Protein AF-A0A2C4P8B0-F1 (afdb_monomer)

pLDDT: mean 93.12, std 9.67, range [38.75, 98.44]

Foldseek 3Di:
DQAKWWWFPDQDLLGDTPPNRDIDGDDDWAWDDDDPQQWTWTQDPVGITITRQFFGKDFDAWFWWFADQDPPGDTPPNNGTDHTDIWGWHHAHNVQKTWTQDPVGIIITHRVVVVPD

Solvent-accessible surface area (backbone atoms only — not comparable to full-atom values): 6662 Å² total; per-residue (Å²): 78,96,52,62,39,60,35,14,77,41,88,45,51,42,33,59,52,36,76,93,65,44,67,44,70,55,42,86,71,55,74,79,45,79,45,95,67,43,39,29,33,29,60,50,98,94,41,77,32,20,34,46,85,83,28,32,78,42,81,42,66,70,40,66,36,14,72,41,90,44,92,89,38,59,55,35,76,92,67,42,63,46,68,65,45,75,38,41,34,65,44,43,35,70,87,52,28,36,29,31,57,51,96,88,41,72,31,17,33,45,77,69,70,68,70,76,115

Structure (mmCIF, N/CA/C/O backbone):
data_AF-A0A2C4P8B0-F1
#
_entry.id   AF-A0A2C4P8B0-F1
#
loop_
_atom_site.group_PDB
_atom_site.id
_atom_site.type_symbol
_atom_site.label_atom_id
_atom_site.label_alt_id
_atom_site.label_comp_id
_atom_site.label_asym_id
_atom_site.label_entity_id
_atom_site.label_seq_id
_atom_site.pdbx_PDB_ins_code
_atom_site.Cartn_x
_atom_site.Cartn_y
_atom_site.Cartn_z
_atom_site.occupancy
_atom_site.B_iso_or_equiv
_atom_site.auth_seq_id
_atom_site.auth_comp_id
_atom_site.auth_asym_id
_atom_site.auth_atom_id
_atom_site.pdbx_PDB_model_num
ATOM 1 N N . MET A 1 1 ? -4.517 -9.482 17.890 1.00 83.25 1 MET A N 1
ATOM 2 C CA . MET A 1 1 ? -3.499 -9.404 16.824 1.00 83.25 1 MET A CA 1
ATOM 3 C C . MET A 1 1 ? -2.163 -9.765 17.431 1.00 83.25 1 MET A C 1
ATOM 5 O O . MET A 1 1 ? -1.820 -9.204 18.462 1.00 83.25 1 MET A O 1
ATOM 9 N N . ASN A 1 2 ? -1.425 -10.685 16.812 1.00 89.50 2 ASN A N 1
ATOM 10 C CA . ASN A 1 2 ? -0.151 -11.180 17.355 1.00 89.50 2 ASN A CA 1
ATOM 11 C C . ASN A 1 2 ? 1.073 -10.454 16.764 1.00 89.50 2 ASN A C 1
ATOM 13 O O . ASN A 1 2 ? 2.198 -10.897 16.953 1.00 89.50 2 ASN A O 1
ATOM 17 N N . GLN A 1 3 ? 0.849 -9.365 16.028 1.00 91.69 3 GLN A N 1
ATOM 18 C CA . GLN A 1 3 ? 1.879 -8.534 15.409 1.00 91.69 3 GLN A CA 1
ATOM 19 C C . GLN A 1 3 ? 1.443 -7.068 15.423 1.00 91.69 3 GLN A C 1
ATOM 21 O O . GLN A 1 3 ? 0.248 -6.790 15.588 1.00 91.69 3 GLN A O 1
ATOM 26 N N . SER A 1 4 ? 2.407 -6.163 15.262 1.00 94.19 4 SER A N 1
ATOM 27 C CA . SER A 1 4 ? 2.149 -4.736 15.068 1.00 94.19 4 SER A CA 1
ATOM 28 C C . SER A 1 4 ? 1.427 -4.478 13.745 1.00 94.19 4 SER A C 1
ATOM 30 O O . SER A 1 4 ? 1.477 -5.299 12.826 1.00 94.19 4 SER A O 1
ATOM 32 N N . PHE A 1 5 ? 0.710 -3.360 13.658 1.00 94.62 5 PHE A N 1
ATOM 33 C CA . PHE A 1 5 ? -0.046 -2.997 12.462 1.00 94.62 5 PHE A CA 1
ATOM 34 C C . PHE A 1 5 ? -0.219 -1.484 12.334 1.00 94.62 5 PHE A C 1
ATOM 36 O O . PHE A 1 5 ? -0.349 -0.769 13.328 1.00 94.62 5 PHE A O 1
ATOM 43 N N . TYR A 1 6 ? -0.299 -1.002 11.097 1.00 96.69 6 TYR A N 1
ATOM 44 C CA . TYR A 1 6 ? -0.745 0.357 10.810 1.00 96.69 6 TYR A CA 1
ATOM 45 C C . TYR A 1 6 ? -2.270 0.445 10.787 1.00 96.69 6 TYR A C 1
ATOM 47 O O . TYR A 1 6 ? -2.959 -0.476 10.340 1.00 96.69 6 TYR A O 1
ATOM 55 N N . GLY A 1 7 ? -2.779 1.581 11.256 1.00 96.75 7 GLY A N 1
ATOM 56 C CA . GLY A 1 7 ? -4.171 1.975 11.090 1.00 96.75 7 GLY A CA 1
ATOM 57 C C . GLY A 1 7 ? -4.334 3.055 10.031 1.00 96.75 7 GLY A C 1
ATOM 58 O O . GLY A 1 7 ? -3.444 3.882 9.840 1.00 96.75 7 GLY A O 1
ATOM 59 N N . TYR A 1 8 ? -5.485 3.057 9.369 1.00 97.88 8 TYR A N 1
ATOM 60 C CA . TYR A 1 8 ? -5.836 3.937 8.259 1.00 97.88 8 TYR A CA 1
ATOM 61 C C . TYR A 1 8 ? -7.220 4.561 8.500 1.00 97.88 8 TYR A C 1
ATOM 63 O O . TYR A 1 8 ? -8.112 3.936 9.082 1.00 97.88 8 TYR A O 1
ATOM 71 N N . LYS A 1 9 ? -7.407 5.816 8.074 1.00 97.06 9 LYS A N 1
ATOM 72 C CA . LYS A 1 9 ? -8.701 6.524 8.165 1.00 97.06 9 LYS A CA 1
ATOM 73 C C . LYS A 1 9 ? -9.763 5.940 7.227 1.00 97.06 9 LYS A C 1
ATOM 75 O O . LYS A 1 9 ? -10.941 5.920 7.577 1.00 97.06 9 LYS A O 1
ATOM 80 N N . GLU A 1 10 ? -9.341 5.404 6.090 1.00 97.12 10 GLU A N 1
ATOM 81 C CA . GLU A 1 10 ? -10.171 4.729 5.092 1.00 97.12 10 GLU A CA 1
ATOM 82 C C . GLU A 1 10 ? -9.592 3.339 4.768 1.00 97.12 10 GLU A C 1
ATOM 84 O O . GLU A 1 10 ? -8.406 3.108 5.012 1.00 97.12 10 GLU A O 1
ATOM 89 N N . PRO A 1 11 ? -10.384 2.398 4.215 1.00 97.19 11 PRO A N 1
ATOM 90 C CA . PRO A 1 11 ? -9.914 1.066 3.826 1.00 97.19 11 PRO A CA 1
ATOM 91 C C . PRO A 1 11 ? -9.093 1.124 2.528 1.00 97.19 11 PRO A C 1
ATOM 93 O O . PRO A 1 11 ? -9.493 0.597 1.490 1.00 97.19 11 PRO A O 1
ATOM 96 N N . SER A 1 12 ? -7.971 1.836 2.580 1.00 96.94 12 SER A N 1
ATOM 97 C CA . SER A 1 12 ? -7.068 2.089 1.464 1.00 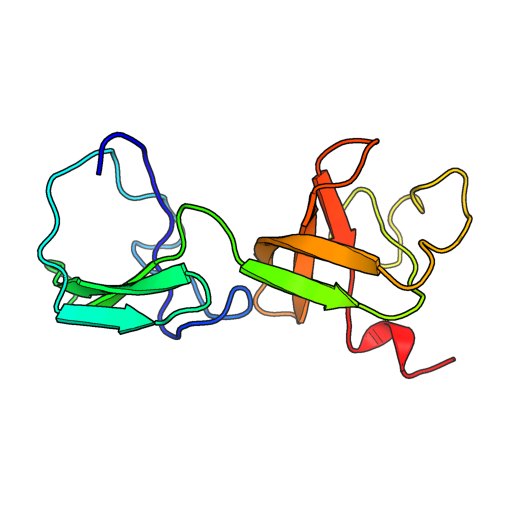96.94 12 SER A CA 1
ATOM 98 C C . SER A 1 12 ? -5.652 2.326 1.973 1.00 96.94 12 SER A C 1
ATOM 100 O O . SER A 1 12 ? -5.437 3.066 2.931 1.00 96.94 12 SER A O 1
ATOM 102 N N . PHE A 1 13 ? -4.665 1.769 1.274 1.00 97.31 13 PHE A N 1
ATOM 103 C CA . PHE A 1 13 ? -3.252 2.005 1.567 1.00 97.31 13 PHE A CA 1
ATOM 104 C C . PHE A 1 13 ? -2.795 3.433 1.246 1.00 97.31 13 PHE A C 1
ATOM 106 O O . PHE A 1 13 ? -1.778 3.874 1.771 1.00 97.31 13 PHE A O 1
ATOM 113 N N . ASN A 1 14 ? -3.553 4.173 0.431 1.00 96.69 14 ASN A N 1
ATOM 114 C CA . ASN A 1 14 ? -3.302 5.592 0.167 1.00 96.69 14 ASN A CA 1
ATOM 115 C C . ASN A 1 14 ? -4.035 6.525 1.145 1.00 96.69 14 ASN A C 1
ATOM 117 O O . ASN A 1 14 ? -3.981 7.742 1.001 1.00 96.69 14 ASN A O 1
ATOM 121 N N . SER A 1 15 ? -4.727 5.976 2.147 1.00 97.56 15 SER A N 1
ATOM 122 C CA . SER A 1 15 ? -5.325 6.769 3.219 1.00 97.56 15 SER A CA 1
ATOM 123 C C . SER A 1 15 ? -4.256 7.301 4.172 1.00 97.56 15 SER A C 1
ATOM 125 O O . SER A 1 15 ? -3.259 6.634 4.450 1.00 97.56 15 SER A O 1
ATOM 127 N N . ALA A 1 16 ? -4.533 8.450 4.793 1.00 97.12 16 ALA A N 1
ATOM 128 C CA . ALA A 1 16 ? -3.779 8.902 5.956 1.00 97.12 16 ALA A CA 1
ATOM 129 C C . ALA A 1 16 ? -3.770 7.822 7.052 1.00 97.12 16 ALA A C 1
ATOM 131 O O . ALA A 1 16 ? -4.812 7.217 7.354 1.00 97.12 16 ALA A O 1
ATOM 132 N N . LYS A 1 17 ? -2.590 7.605 7.642 1.00 96.75 17 LYS A N 1
ATOM 133 C CA . LYS A 1 17 ? -2.397 6.703 8.779 1.00 96.75 17 LYS A CA 1
ATOM 134 C C . LYS A 1 17 ? -2.922 7.338 10.072 1.00 96.75 17 LYS A C 1
ATOM 136 O O . LYS A 1 17 ? -2.890 8.558 10.239 1.00 96.75 17 LYS A O 1
ATOM 141 N N . THR A 1 18 ? -3.427 6.513 10.983 1.00 95.81 18 THR A N 1
ATOM 142 C CA . THR A 1 18 ? -3.843 6.920 12.339 1.00 95.81 18 THR A CA 1
ATOM 143 C C . THR A 1 18 ? -2.665 6.846 13.318 1.00 95.81 18 THR A C 1
ATOM 145 O O . THR A 1 18 ? -1.536 6.624 12.879 1.00 95.81 18 THR A O 1
ATOM 148 N N . ASN A 1 19 ? -2.882 7.096 14.620 1.00 93.88 19 ASN A N 1
ATOM 149 C CA . ASN A 1 19 ? -1.831 7.040 15.648 1.00 93.88 19 ASN A CA 1
ATOM 150 C C . ASN A 1 19 ? -0.575 7.870 15.302 1.00 93.88 19 ASN A C 1
ATOM 152 O O . ASN A 1 19 ? 0.562 7.415 15.427 1.00 93.88 19 ASN A O 1
ATOM 156 N N . GLY A 1 20 ? -0.781 9.071 14.748 1.00 90.94 20 GLY A N 1
ATOM 157 C CA . GLY A 1 20 ? 0.308 9.956 14.316 1.00 90.94 20 GLY A CA 1
ATOM 158 C C . GLY A 1 20 ? 1.234 9.359 13.245 1.00 90.94 20 GLY A C 1
ATOM 159 O O . GLY A 1 20 ? 2.378 9.785 13.131 1.00 90.94 20 GLY A O 1
ATOM 160 N N . GLY A 1 21 ? 0.775 8.355 12.491 1.00 93.38 21 GLY A N 1
ATOM 161 C CA . GLY A 1 21 ? 1.580 7.644 11.496 1.00 93.38 21 GLY A CA 1
ATOM 162 C C . GLY A 1 21 ? 2.417 6.490 12.054 1.00 93.38 21 GLY A C 1
ATOM 163 O O . GLY A 1 21 ? 3.142 5.858 11.289 1.00 93.38 21 GLY A O 1
ATOM 164 N N . SER A 1 22 ? 2.316 6.193 13.352 1.00 94.62 22 SER A N 1
ATOM 165 C CA . SER A 1 22 ? 3.033 5.090 14.000 1.00 94.62 22 SER A CA 1
ATOM 166 C C . SER A 1 22 ? 2.203 3.808 14.042 1.00 94.62 22 SER A C 1
ATOM 168 O O . SER A 1 22 ? 0.971 3.837 14.075 1.00 94.62 22 SER A O 1
ATOM 170 N N . GLU A 1 23 ? 2.879 2.662 14.088 1.00 94.31 23 GLU A N 1
ATOM 171 C CA . GLU A 1 23 ? 2.211 1.374 14.275 1.00 94.31 23 GLU A CA 1
ATOM 172 C C . GLU A 1 23 ? 1.561 1.274 15.656 1.00 94.31 23 GLU A C 1
ATOM 174 O O . GLU A 1 23 ? 2.079 1.764 16.663 1.00 94.31 23 GLU A O 1
ATOM 179 N N . TYR A 1 24 ? 0.440 0.566 15.712 1.00 93.75 24 TYR A N 1
ATOM 180 C CA . TYR A 1 24 ? -0.049 -0.009 16.951 1.00 93.75 24 TYR A CA 1
ATOM 181 C C . TYR A 1 24 ? 0.753 -1.278 17.242 1.00 93.75 24 TYR A C 1
ATOM 183 O O . TYR A 1 24 ? 0.935 -2.118 16.360 1.00 93.75 24 TYR A O 1
ATOM 191 N N . GLY A 1 25 ? 1.197 -1.451 18.487 1.00 93.31 25 GLY A N 1
ATOM 192 C CA . GLY A 1 25 ? 1.809 -2.706 18.921 1.00 93.31 25 GLY A CA 1
ATOM 193 C C . GLY A 1 25 ? 0.823 -3.880 18.891 1.00 93.31 25 GLY A C 1
ATOM 194 O O . GLY A 1 25 ? -0.400 -3.690 18.866 1.00 93.31 25 GLY A O 1
ATOM 195 N N . ALA A 1 26 ? 1.362 -5.101 18.933 1.00 94.25 26 ALA A N 1
ATOM 196 C CA . ALA A 1 26 ? 0.573 -6.327 19.037 1.00 94.25 26 ALA A CA 1
ATOM 197 C C . ALA A 1 26 ? -0.377 -6.274 20.247 1.00 94.25 26 ALA A C 1
ATOM 199 O O . ALA A 1 26 ? 0.052 -6.081 21.383 1.00 94.25 26 ALA A O 1
ATOM 200 N N . GLN A 1 27 ? -1.677 -6.434 19.998 1.00 91.62 27 GLN A N 1
ATOM 201 C CA . GLN A 1 27 ? -2.716 -6.324 21.022 1.00 91.62 27 GLN A CA 1
ATOM 202 C C . GLN A 1 27 ? -4.022 -6.994 20.591 1.00 91.62 27 GLN A C 1
ATOM 204 O O . GLN A 1 27 ? -4.253 -7.255 19.405 1.00 91.62 27 GLN A O 1
ATOM 209 N N . ASN A 1 28 ? -4.913 -7.247 21.547 1.00 91.62 28 ASN A N 1
ATOM 210 C CA . ASN A 1 28 ? -6.283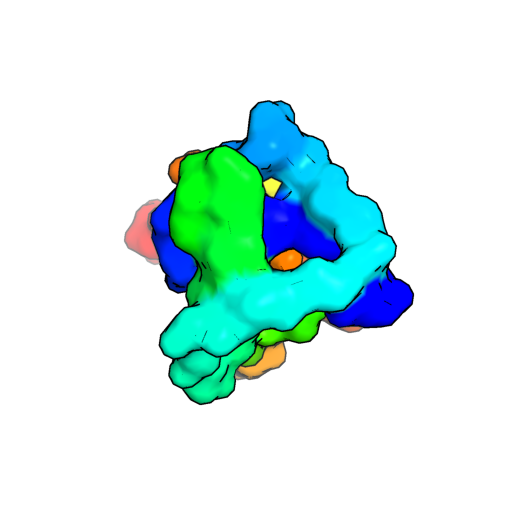 -7.668 21.258 1.00 91.62 28 ASN A CA 1
ATOM 211 C C . ASN A 1 28 ? -7.108 -6.470 20.775 1.00 91.62 28 ASN A C 1
ATOM 213 O O . ASN A 1 28 ? -7.034 -5.397 21.359 1.00 91.62 28 ASN A O 1
ATOM 217 N N . VAL A 1 29 ? -7.884 -6.663 19.707 1.00 91.81 29 VAL A N 1
ATOM 218 C CA . VAL A 1 29 ? -8.688 -5.606 19.077 1.00 91.81 29 VAL A CA 1
ATOM 219 C C . VAL A 1 29 ? -10.120 -6.091 18.891 1.00 91.81 29 VAL A C 1
ATOM 221 O O . VAL A 1 29 ? -10.339 -7.255 18.545 1.00 91.81 29 VAL A O 1
ATOM 224 N N . GLY A 1 30 ? -11.088 -5.202 19.107 1.00 93.69 30 GLY A N 1
ATOM 225 C CA . GLY A 1 30 ? -12.484 -5.445 18.755 1.00 93.69 30 GLY A CA 1
ATOM 226 C C . GLY A 1 30 ? -12.689 -5.192 17.265 1.00 93.69 30 GLY A C 1
ATOM 227 O O . GLY A 1 30 ? -12.464 -4.077 16.802 1.00 93.69 30 GLY A O 1
ATOM 228 N N . VAL A 1 31 ? -13.081 -6.219 16.508 1.00 95.62 31 VAL A N 1
ATOM 229 C CA . VAL A 1 31 ? -13.372 -6.092 15.072 1.00 95.62 31 VAL A CA 1
ATOM 230 C C . VAL A 1 31 ? -14.855 -5.794 14.880 1.00 95.62 31 VAL A C 1
ATOM 232 O O . VAL A 1 31 ? -15.699 -6.555 15.344 1.00 95.62 31 VAL A O 1
ATOM 235 N N . VAL A 1 32 ? -15.150 -4.709 14.169 1.00 96.31 32 VAL A N 1
ATOM 236 C CA . VAL A 1 32 ? -16.506 -4.215 13.887 1.00 96.31 32 VAL A CA 1
ATOM 237 C C . VAL A 1 32 ? -16.964 -4.617 12.483 1.00 96.31 32 VAL A C 1
ATOM 239 O O . VAL A 1 32 ? -18.133 -4.922 12.273 1.00 96.31 32 VAL A O 1
ATOM 242 N N . GLU A 1 33 ? -16.045 -4.658 11.516 1.00 97.00 33 GLU A N 1
ATOM 243 C CA . GLU A 1 33 ? -16.325 -5.037 10.126 1.00 97.00 33 GLU A CA 1
ATOM 244 C C . GLU A 1 33 ? -15.142 -5.817 9.545 1.00 97.00 33 GLU A C 1
ATOM 246 O O . GLU A 1 33 ? -13.985 -5.521 9.855 1.00 97.00 33 GLU A O 1
ATOM 251 N N . LYS A 1 34 ? -15.420 -6.788 8.669 1.00 95.81 34 LYS A N 1
ATOM 252 C CA . LYS A 1 34 ? -14.411 -7.474 7.855 1.00 95.81 34 LYS A CA 1
ATOM 253 C C . LYS A 1 34 ? -14.830 -7.465 6.393 1.00 95.81 34 LYS A C 1
ATOM 255 O O . LYS A 1 34 ? -15.960 -7.826 6.085 1.00 95.81 34 LYS A O 1
ATOM 260 N N . ARG A 1 35 ? -13.900 -7.100 5.514 1.00 96.06 35 ARG A N 1
ATOM 261 C CA . ARG A 1 35 ? -14.052 -7.183 4.061 1.00 96.06 35 ARG A CA 1
ATOM 262 C C . ARG A 1 35 ? -13.208 -8.319 3.501 1.00 96.06 35 ARG A C 1
ATOM 264 O O . ARG A 1 35 ? -12.135 -8.620 4.030 1.00 96.06 35 ARG A O 1
ATOM 271 N N . ASP A 1 36 ? -13.668 -8.893 2.396 1.00 93.69 36 ASP A N 1
ATOM 272 C CA . ASP A 1 36 ? -13.015 -10.038 1.747 1.00 93.69 36 ASP A CA 1
ATOM 273 C C . ASP A 1 36 ? -11.633 -9.695 1.172 1.00 93.69 36 ASP A C 1
ATOM 275 O O . ASP A 1 36 ? -10.774 -10.562 1.053 1.00 93.69 36 ASP A O 1
ATOM 279 N N . ASN A 1 37 ? -11.371 -8.416 0.891 1.00 91.31 37 ASN A N 1
ATOM 280 C CA . ASN A 1 37 ? -10.076 -7.923 0.414 1.00 91.31 37 ASN A CA 1
ATOM 281 C C . ASN A 1 37 ? -9.056 -7.650 1.545 1.00 91.31 37 ASN A C 1
ATOM 283 O O . ASN A 1 37 ? -8.045 -6.982 1.330 1.00 91.31 37 ASN A O 1
ATOM 287 N N . GLY A 1 38 ? -9.321 -8.139 2.760 1.00 94.06 38 GLY A N 1
ATOM 288 C CA . GLY A 1 38 ? -8.398 -8.082 3.898 1.00 94.06 38 GLY A CA 1
ATOM 289 C C . GLY A 1 38 ? -8.532 -6.845 4.789 1.00 94.06 38 GLY A C 1
ATOM 290 O O . GLY A 1 38 ? -7.939 -6.815 5.868 1.00 94.06 38 GLY A O 1
ATOM 291 N N . TRP A 1 39 ? -9.336 -5.855 4.394 1.00 97.81 39 TRP A N 1
ATOM 292 C CA . TRP A 1 39 ? -9.584 -4.661 5.202 1.00 97.81 39 TRP A CA 1
ATOM 293 C C . TRP A 1 39 ? -10.568 -4.937 6.329 1.00 97.81 39 TRP A C 1
ATOM 295 O O . TRP A 1 39 ? -11.721 -5.308 6.095 1.00 97.81 39 TRP A O 1
ATOM 305 N N . TRP A 1 40 ? -10.129 -4.727 7.565 1.00 97.50 40 TRP A N 1
ATOM 306 C CA . TRP A 1 40 ? -10.967 -4.852 8.753 1.00 97.50 40 TRP A CA 1
ATOM 307 C C . TRP A 1 40 ? -11.122 -3.495 9.420 1.00 97.50 40 TRP A C 1
ATOM 309 O O . TRP A 1 40 ? -10.169 -2.722 9.492 1.00 97.50 40 TRP A O 1
ATOM 319 N N . LYS A 1 41 ? -12.315 -3.217 9.937 1.00 97.94 41 LYS A N 1
ATOM 320 C CA . LYS A 1 41 ? -12.566 -2.058 10.786 1.00 97.94 41 LYS A CA 1
ATOM 321 C C . LYS A 1 41 ? -12.503 -2.505 12.235 1.00 97.94 41 LYS A C 1
ATOM 323 O O . LYS A 1 41 ? -13.215 -3.434 12.618 1.00 97.94 41 LYS A O 1
ATOM 328 N N . ILE A 1 42 ? -11.665 -1.856 13.027 1.00 96.50 42 ILE A N 1
ATOM 329 C CA . ILE A 1 42 ? -11.536 -2.099 14.462 1.00 96.50 42 ILE A CA 1
ATOM 330 C C . ILE A 1 42 ? -11.917 -0.857 15.250 1.00 96.50 42 ILE A C 1
ATOM 332 O O . ILE A 1 42 ? -11.883 0.256 14.726 1.00 96.50 42 ILE A O 1
ATOM 336 N N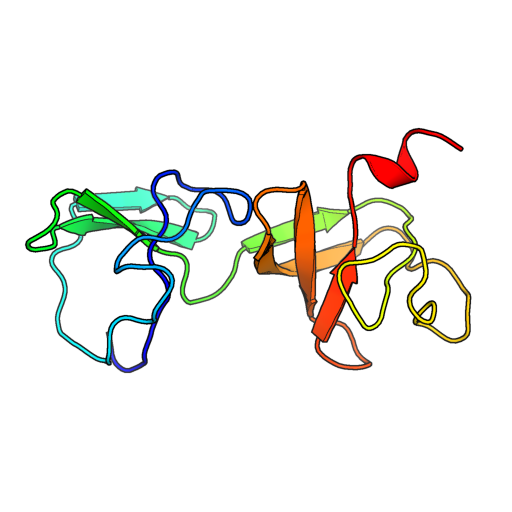 . GLU A 1 43 ? -12.251 -1.050 16.517 1.00 93.25 43 GLU A N 1
ATOM 337 C CA . GLU A 1 43 ? -12.446 0.048 17.455 1.00 93.25 43 GLU A C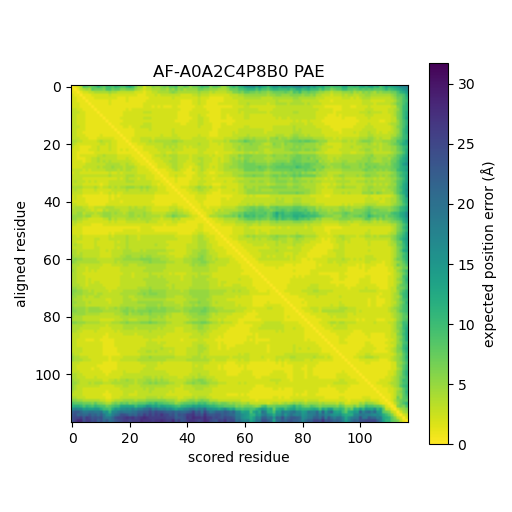A 1
ATOM 338 C C . GLU A 1 43 ? -11.172 0.293 18.264 1.00 93.25 43 GLU A C 1
ATOM 340 O O . GLU A 1 43 ? -10.552 -0.638 18.784 1.00 93.25 43 GLU A O 1
ATOM 345 N N . THR A 1 44 ? -10.766 1.557 18.337 1.00 87.94 44 THR A N 1
ATOM 346 C CA . THR A 1 44 ? -9.620 2.026 19.122 1.00 87.94 44 THR A CA 1
ATOM 347 C C . THR A 1 44 ? -10.057 3.190 20.010 1.00 87.94 44 THR A C 1
ATOM 349 O O . THR A 1 44 ? -11.151 3.729 19.846 1.00 87.94 44 THR A O 1
ATOM 352 N N . TRP A 1 45 ? -9.194 3.631 20.925 1.00 84.06 45 TRP A N 1
ATOM 353 C CA . TRP A 1 45 ? -9.462 4.815 21.750 1.00 84.06 45 TRP A CA 1
ATOM 354 C C . TRP A 1 45 ? -9.538 6.123 20.933 1.00 84.06 45 TRP A C 1
ATOM 356 O O . TRP A 1 45 ? -10.162 7.078 21.382 1.00 84.06 45 TRP A O 1
ATOM 366 N N . GLU A 1 46 ? -8.962 6.160 19.722 1.00 83.81 46 GLU A N 1
ATOM 367 C CA . GLU A 1 46 ? -9.086 7.273 18.762 1.00 83.81 46 GLU A CA 1
ATOM 368 C C . GLU A 1 46 ? -10.383 7.196 17.927 1.00 83.81 46 GLU A C 1
ATOM 370 O O . GLU A 1 46 ? -10.626 8.042 17.063 1.00 83.81 46 GLU A O 1
ATOM 375 N N . GLY A 1 47 ? -11.204 6.167 18.157 1.00 89.50 47 GLY A N 1
ATOM 376 C CA . GLY A 1 47 ? -12.375 5.821 17.360 1.00 89.50 47 GLY A CA 1
ATOM 377 C C . GLY A 1 47 ? -12.113 4.679 16.367 1.00 89.50 47 GLY A C 1
ATOM 378 O O . GLY A 1 47 ? -11.129 3.942 16.496 1.00 89.50 47 GLY A O 1
ATOM 379 N N . PRO A 1 48 ? -13.008 4.485 15.381 1.00 93.69 48 PRO A N 1
ATOM 380 C CA . PRO A 1 48 ? -12.881 3.405 14.412 1.00 93.69 48 PRO A CA 1
ATOM 381 C C . PRO A 1 48 ? -11.694 3.594 13.460 1.00 93.69 48 PRO A C 1
ATOM 383 O O . PRO A 1 48 ? -11.501 4.673 12.900 1.00 93.69 48 PRO A O 1
ATOM 386 N N . VAL A 1 49 ? -10.942 2.520 13.228 1.00 97.00 49 VAL A N 1
ATOM 387 C CA . VAL A 1 49 ? -9.722 2.500 12.407 1.00 97.00 49 VAL A CA 1
ATOM 388 C C . VAL A 1 49 ? -9.772 1.325 11.436 1.00 97.00 49 VAL A C 1
ATOM 390 O O . VAL A 1 49 ? -10.197 0.230 11.802 1.00 97.00 49 VAL A O 1
ATOM 393 N N . TRP A 1 50 ? -9.326 1.537 10.199 1.00 98.06 50 TRP A N 1
ATOM 394 C CA . TRP A 1 50 ? -9.161 0.471 9.214 1.00 98.06 50 TRP A CA 1
ATOM 395 C C . TRP A 1 50 ? -7.764 -0.122 9.283 1.00 98.06 50 TRP A C 1
ATOM 397 O O . TRP A 1 50 ? -6.783 0.603 9.399 1.00 98.06 50 TRP A O 1
ATOM 407 N N . ILE A 1 51 ? -7.664 -1.440 9.182 1.00 97.38 51 ILE A N 1
ATOM 408 C CA . ILE A 1 51 ? -6.396 -2.164 9.206 1.00 97.38 51 ILE A CA 1
ATOM 409 C C . ILE A 1 51 ? -6.371 -3.200 8.088 1.00 97.38 51 ILE A C 1
ATOM 411 O O . ILE A 1 51 ? -7.402 -3.782 7.745 1.00 97.38 51 ILE A O 1
ATOM 415 N N . ASN A 1 52 ? -5.181 -3.471 7.560 1.00 97.31 52 ASN A N 1
ATOM 416 C CA . ASN A 1 52 ? -4.949 -4.586 6.654 1.00 97.31 52 ASN A CA 1
ATOM 417 C C . ASN A 1 52 ? -3.577 -5.199 6.949 1.00 97.31 52 ASN A C 1
ATOM 419 O O . ASN A 1 52 ? -2.549 -4.750 6.458 1.00 97.31 52 ASN A O 1
ATOM 423 N N . VAL A 1 53 ? -3.565 -6.213 7.813 1.00 93.06 53 VAL A N 1
ATOM 424 C CA . VAL A 1 53 ? -2.313 -6.775 8.351 1.00 93.06 53 VAL A CA 1
ATOM 425 C C . VAL A 1 53 ? -1.685 -7.795 7.408 1.00 93.06 53 VAL A C 1
ATOM 427 O O . VAL A 1 53 ? -0.490 -8.067 7.457 1.00 93.06 53 VAL A O 1
ATOM 430 N N . ASN A 1 54 ? -2.511 -8.385 6.550 1.00 92.62 54 ASN A N 1
ATOM 431 C CA . ASN A 1 54 ? -2.050 -9.350 5.577 1.00 92.62 54 ASN A CA 1
ATOM 432 C C . ASN A 1 54 ? -1.727 -8.673 4.248 1.00 92.62 54 ASN A C 1
ATOM 434 O O . ASN A 1 54 ? -1.046 -9.281 3.446 1.00 92.62 54 ASN A O 1
ATOM 438 N N . GLY A 1 55 ? -2.142 -7.446 3.982 1.00 95.88 55 GLY A N 1
ATOM 439 C CA . GLY A 1 55 ? -2.083 -6.906 2.635 1.00 95.88 55 GLY A CA 1
ATOM 440 C C . GLY A 1 55 ? -3.253 -7.362 1.766 1.00 95.88 55 GLY A C 1
ATOM 441 O O . GLY A 1 55 ? -4.013 -8.267 2.112 1.00 95.88 55 GLY A O 1
ATOM 442 N N . GLU A 1 56 ? -3.374 -6.718 0.615 1.00 96.31 56 GLU A N 1
ATOM 443 C CA . GLU A 1 56 ? -4.456 -6.911 -0.347 1.00 96.31 56 GLU A CA 1
ATOM 444 C C . GLU A 1 56 ? -3.896 -7.500 -1.644 1.00 96.31 56 GLU A C 1
ATOM 446 O O . GLU A 1 56 ? -2.966 -6.942 -2.231 1.00 96.31 56 GLU A O 1
ATOM 451 N N . GLU A 1 57 ? -4.450 -8.622 -2.101 1.00 95.81 57 GLU A N 1
ATOM 452 C CA . GLU A 1 57 ? -4.129 -9.161 -3.422 1.00 95.81 57 GLU A CA 1
ATOM 453 C C . GLU A 1 57 ? -4.888 -8.397 -4.504 1.00 95.81 57 GLU A C 1
ATOM 455 O O . GLU A 1 57 ? -6.104 -8.214 -4.425 1.00 95.81 57 GLU A O 1
ATOM 460 N N . ARG A 1 58 ? -4.169 -7.953 -5.535 1.00 94.00 58 ARG A N 1
ATOM 461 C CA . ARG A 1 58 ? -4.745 -7.193 -6.642 1.00 94.00 58 ARG A CA 1
ATOM 462 C C . ARG A 1 58 ? -4.111 -7.610 -7.960 1.00 94.00 58 ARG A C 1
ATOM 464 O O . ARG A 1 58 ? -2.889 -7.670 -8.077 1.00 94.00 58 ARG A O 1
ATOM 471 N N . VAL A 1 59 ? -4.947 -7.860 -8.966 1.00 94.56 59 VAL A N 1
ATOM 472 C CA . VAL A 1 59 ? -4.484 -8.014 -10.351 1.00 94.56 59 VAL A CA 1
ATOM 473 C C . VAL A 1 59 ? -4.094 -6.637 -10.870 1.00 94.56 59 VAL A C 1
ATOM 475 O O . VAL A 1 59 ? -4.921 -5.726 -10.898 1.00 94.56 59 VAL A O 1
ATOM 478 N N . MET A 1 60 ? -2.843 -6.491 -11.282 1.00 93.38 60 MET A N 1
ATOM 479 C CA . MET A 1 60 ? -2.303 -5.254 -11.842 1.00 93.38 60 MET A CA 1
ATOM 480 C C . MET A 1 60 ? -1.902 -5.487 -13.295 1.00 93.38 60 MET A C 1
ATOM 482 O O . MET A 1 60 ? -1.577 -6.614 -13.660 1.00 93.38 60 MET A O 1
ATOM 486 N N . GLY A 1 61 ? -1.980 -4.439 -14.120 1.00 92.25 61 GLY A N 1
ATOM 487 C CA . GLY A 1 61 ? -1.489 -4.450 -15.501 1.00 92.25 61 GLY A CA 1
ATOM 488 C C . GLY A 1 61 ? 0.036 -4.394 -15.571 1.00 92.25 61 GLY A C 1
ATOM 489 O O . GLY A 1 61 ? 0.711 -4.737 -14.605 1.00 92.25 61 GLY A O 1
ATOM 490 N N . ASP A 1 62 ? 0.565 -3.941 -16.703 1.00 93.50 62 ASP A N 1
ATOM 491 C CA . ASP A 1 62 ? 2.003 -3.723 -16.847 1.00 93.50 62 ASP A CA 1
ATOM 492 C C . ASP A 1 62 ? 2.399 -2.392 -16.189 1.00 93.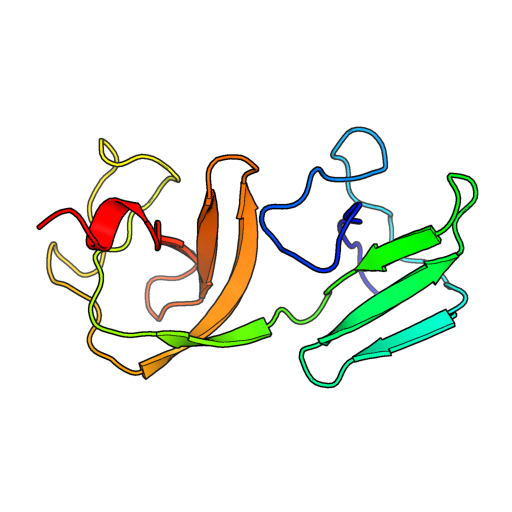50 62 ASP A C 1
ATOM 494 O O . ASP A 1 62 ? 1.747 -1.378 -16.435 1.00 93.50 62 ASP A O 1
ATOM 498 N N . PHE A 1 63 ? 3.459 -2.374 -15.377 1.00 94.69 63 PHE A N 1
ATOM 499 C CA . PHE A 1 63 ? 3.930 -1.159 -14.692 1.00 94.69 63 PHE A CA 1
ATOM 500 C C . PHE A 1 63 ? 5.434 -1.189 -14.407 1.00 94.69 63 PHE A C 1
ATOM 502 O O . PHE A 1 63 ? 6.041 -2.262 -14.309 1.00 94.69 63 PHE A O 1
ATOM 509 N N . TYR A 1 64 ? 6.037 -0.015 -14.219 1.00 96.06 64 TYR A N 1
ATOM 510 C CA . TYR A 1 64 ? 7.348 0.099 -13.590 1.00 96.06 64 TYR A CA 1
ATOM 511 C C . TYR A 1 64 ? 7.226 0.109 -12.067 1.00 96.06 64 TYR A C 1
ATOM 513 O O . TYR A 1 64 ? 6.334 0.732 -11.487 1.00 96.06 64 TYR A O 1
ATOM 521 N N . ALA A 1 65 ? 8.159 -0.579 -11.413 1.00 97.25 65 ALA A N 1
ATOM 522 C CA . ALA A 1 65 ? 8.334 -0.508 -9.971 1.00 97.25 65 ALA A CA 1
ATOM 523 C C . ALA A 1 65 ? 9.667 0.165 -9.636 1.00 97.25 65 ALA A C 1
ATOM 525 O O . ALA A 1 65 ? 10.588 0.186 -10.452 1.00 97.25 65 ALA A O 1
ATOM 526 N N . TYR A 1 66 ? 9.760 0.690 -8.424 1.00 97.88 66 TYR A N 1
ATOM 527 C CA . TYR A 1 66 ? 10.821 1.574 -7.967 1.00 97.88 66 TYR A CA 1
ATOM 528 C C . TYR A 1 66 ? 11.283 1.152 -6.569 1.00 97.88 66 TYR A C 1
ATOM 530 O O . TYR A 1 66 ? 10.502 0.595 -5.789 1.00 97.88 66 TYR A O 1
ATOM 538 N N . ASP A 1 67 ? 12.547 1.406 -6.236 1.00 97.75 67 ASP A N 1
ATOM 539 C CA . ASP A 1 67 ? 13.089 1.081 -4.908 1.00 97.75 67 ASP A CA 1
ATOM 540 C C . ASP A 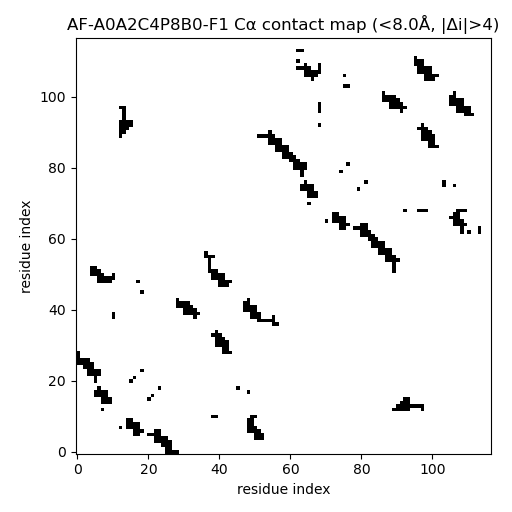1 67 ? 12.521 1.998 -3.802 1.00 97.75 67 ASP A C 1
ATOM 542 O O . ASP A 1 67 ? 12.371 1.580 -2.653 1.00 97.75 67 ASP A O 1
ATOM 546 N N . GLU A 1 68 ? 12.111 3.217 -4.157 1.00 97.69 68 GLU A N 1
ATOM 547 C CA . GLU A 1 68 ? 11.482 4.216 -3.280 1.00 97.69 68 GLU A CA 1
ATOM 548 C C . GLU A 1 68 ? 10.184 4.751 -3.916 1.00 97.69 68 GLU A C 1
ATOM 550 O O . GLU A 1 68 ? 10.022 4.624 -5.132 1.00 97.69 68 GLU A O 1
ATOM 555 N N . PRO A 1 69 ? 9.255 5.370 -3.155 1.00 97.06 69 PRO A N 1
ATOM 556 C CA . PRO A 1 69 ? 8.024 5.949 -3.701 1.00 97.06 69 PRO A CA 1
ATOM 557 C C . PRO A 1 69 ? 8.298 7.271 -4.439 1.00 97.06 69 PRO A C 1
ATOM 559 O O . PRO A 1 69 ? 7.811 8.334 -4.060 1.00 97.06 69 PRO A O 1
ATOM 562 N N . SER A 1 70 ? 9.127 7.211 -5.479 1.00 95.88 70 SER A N 1
ATOM 563 C CA . SER A 1 70 ? 9.527 8.341 -6.310 1.00 95.88 70 SER A CA 1
ATOM 564 C C . SER A 1 70 ? 9.852 7.882 -7.729 1.00 95.88 70 SER A C 1
ATOM 566 O O . SER A 1 70 ? 10.559 6.896 -7.924 1.00 95.88 70 SER A O 1
ATOM 568 N N . LEU A 1 71 ? 9.421 8.659 -8.727 1.00 92.81 71 LEU A N 1
ATOM 569 C CA . LEU A 1 71 ? 9.757 8.422 -10.137 1.00 92.81 71 LEU A CA 1
ATOM 570 C C . LEU A 1 71 ? 11.241 8.669 -10.448 1.00 92.81 71 LEU A C 1
ATOM 572 O O . LEU A 1 71 ? 11.731 8.227 -11.480 1.00 92.81 71 LEU A O 1
ATOM 576 N N . SER A 1 72 ? 11.963 9.374 -9.571 1.00 94.56 72 SER A N 1
ATOM 577 C CA . SER A 1 72 ? 13.416 9.558 -9.686 1.00 94.56 72 SER A CA 1
ATOM 578 C C . SER A 1 72 ? 14.226 8.420 -9.060 1.00 94.56 72 SER A C 1
ATOM 580 O O . SER A 1 72 ? 15.453 8.426 -9.153 1.00 94.56 72 SER A O 1
ATOM 582 N N . SER A 1 73 ? 13.564 7.472 -8.391 1.00 96.94 73 SER A N 1
ATOM 583 C CA . SER A 1 73 ? 14.226 6.321 -7.786 1.00 96.94 73 SER A CA 1
ATOM 584 C C . SER A 1 73 ? 14.669 5.317 -8.850 1.00 96.94 73 SER A C 1
ATOM 586 O O . SER A 1 73 ? 14.226 5.339 -10.000 1.00 96.94 73 SER A O 1
ATOM 588 N N . LYS A 1 74 ? 15.551 4.401 -8.454 1.00 97.06 74 LYS A N 1
ATOM 589 C CA . LYS A 1 74 ? 15.989 3.310 -9.314 1.00 97.06 74 LYS A CA 1
ATOM 590 C C . LYS A 1 74 ? 14.788 2.453 -9.718 1.00 97.06 74 LYS A C 1
ATOM 592 O O . LYS A 1 74 ? 14.035 1.986 -8.865 1.00 97.06 74 LYS A O 1
ATOM 597 N N . ILE A 1 75 ? 14.660 2.215 -11.023 1.00 96.81 75 ILE A N 1
ATOM 598 C CA . ILE A 1 75 ? 13.678 1.283 -11.576 1.00 96.81 75 ILE A CA 1
ATOM 599 C C . ILE A 1 75 ? 14.103 -0.147 -11.214 1.00 96.81 75 ILE A C 1
ATOM 601 O O . ILE A 1 75 ? 15.249 -0.552 -11.438 1.00 96.81 75 ILE A O 1
ATOM 605 N N . ALA A 1 76 ? 13.169 -0.902 -10.650 1.00 96.94 76 ALA A N 1
ATOM 606 C CA . ALA A 1 76 ? 13.327 -2.302 -10.280 1.00 96.94 76 ALA A CA 1
ATOM 607 C C . ALA A 1 76 ? 13.346 -3.223 -11.515 1.00 96.94 76 ALA A C 1
ATOM 609 O O . ALA A 1 76 ? 13.271 -2.765 -12.656 1.00 96.94 76 ALA A O 1
ATOM 610 N N . ASN A 1 77 ? 13.448 -4.535 -11.299 1.00 96.69 77 ASN A N 1
ATOM 611 C CA . ASN A 1 77 ? 13.343 -5.569 -12.328 1.00 96.69 77 ASN A CA 1
ATOM 612 C C . ASN A 1 77 ? 14.292 -5.327 -13.510 1.00 96.69 77 ASN A C 1
ATOM 614 O O . ASN A 1 77 ? 13.917 -5.411 -14.679 1.00 96.69 77 ASN A O 1
ATOM 618 N N . ALA A 1 78 ? 15.530 -4.940 -13.181 1.00 94.62 78 ALA A N 1
ATOM 619 C CA . ALA A 1 78 ? 16.574 -4.570 -14.137 1.00 94.62 78 ALA A CA 1
ATOM 620 C C . ALA A 1 78 ? 16.142 -3.511 -15.180 1.00 94.62 78 ALA A C 1
ATOM 622 O O . ALA A 1 78 ? 16.638 -3.508 -16.306 1.00 94.62 78 ALA A O 1
ATOM 623 N N . GLY A 1 79 ? 15.229 -2.604 -14.813 1.00 94.75 79 GLY A N 1
ATOM 624 C CA . GLY A 1 79 ? 14.717 -1.554 -15.697 1.00 94.75 79 GLY A CA 1
ATOM 625 C C . GLY A 1 79 ? 13.551 -1.985 -16.593 1.00 94.75 79 GLY A C 1
ATOM 626 O O . GLY A 1 79 ? 13.104 -1.195 -17.423 1.00 94.75 79 GLY A O 1
ATOM 627 N N . ALA A 1 80 ? 13.045 -3.213 -16.448 1.00 95.50 80 ALA A N 1
ATOM 628 C CA . ALA A 1 80 ? 11.906 -3.718 -17.205 1.00 95.50 80 ALA A CA 1
ATOM 629 C C . ALA A 1 80 ? 10.592 -3.596 -16.420 1.00 95.50 80 ALA A C 1
ATOM 631 O O . ALA A 1 80 ? 10.567 -3.674 -15.190 1.00 95.50 80 ALA A O 1
ATOM 632 N N . LYS A 1 81 ? 9.469 -3.477 -17.138 1.00 95.38 81 LYS A N 1
ATOM 633 C CA . LYS A 1 81 ? 8.139 -3.528 -16.518 1.00 95.38 81 LYS A CA 1
ATOM 634 C C . LYS A 1 81 ? 7.883 -4.894 -15.890 1.00 95.38 81 LYS A C 1
ATOM 636 O O . LYS A 1 81 ? 8.278 -5.929 -16.430 1.00 95.38 81 LYS A O 1
ATOM 641 N N . TYR A 1 82 ? 7.155 -4.891 -14.785 1.00 95.25 82 TYR A N 1
ATOM 642 C CA . TYR A 1 82 ? 6.438 -6.075 -14.347 1.00 95.25 82 TYR A CA 1
ATOM 643 C C . TYR A 1 82 ? 5.236 -6.274 -15.268 1.00 95.25 82 TYR A C 1
ATOM 645 O O . TYR A 1 82 ? 4.478 -5.334 -15.485 1.00 95.25 82 TYR A O 1
ATOM 653 N N . GLY A 1 83 ? 5.078 -7.476 -15.825 1.00 94.12 83 GLY A N 1
ATOM 654 C CA . GLY A 1 83 ? 3.906 -7.814 -16.633 1.00 94.12 83 GLY A CA 1
ATOM 655 C C . GLY A 1 83 ? 2.661 -8.062 -15.779 1.00 94.12 83 GLY A C 1
ATOM 656 O O . GLY A 1 83 ? 2.778 -8.355 -14.582 1.00 94.12 83 GLY A O 1
ATOM 657 N N . ARG A 1 84 ? 1.483 -8.006 -16.414 1.00 95.25 84 ARG A N 1
ATOM 658 C CA . ARG A 1 84 ? 0.179 -8.251 -15.784 1.00 95.25 84 ARG A CA 1
ATOM 659 C C . ARG A 1 84 ? 0.154 -9.540 -14.959 1.00 95.25 84 ARG A C 1
ATOM 661 O O . ARG A 1 84 ? 0.220 -10.639 -15.506 1.00 95.25 84 ARG A O 1
ATOM 668 N N . GLN A 1 85 ? -0.038 -9.405 -13.651 1.00 95.62 85 GLN A N 1
ATOM 669 C CA . GLN A 1 85 ? -0.174 -10.520 -12.708 1.00 95.62 85 GLN A CA 1
ATOM 670 C C . GLN A 1 85 ? -0.794 -10.040 -11.387 1.00 95.62 85 GLN A C 1
ATOM 672 O O . GLN A 1 85 ? -1.100 -8.857 -11.213 1.00 95.62 85 GLN A O 1
ATOM 677 N N . THR A 1 86 ? -1.003 -10.965 -10.455 1.00 96.31 86 THR A N 1
ATOM 678 C CA . THR A 1 86 ? -1.462 -10.637 -9.103 1.00 96.31 86 THR A CA 1
ATOM 679 C C . THR A 1 86 ? -0.279 -10.236 -8.232 1.00 96.31 86 THR A C 1
ATOM 681 O O . THR A 1 86 ? 0.674 -10.997 -8.089 1.00 96.31 86 THR A O 1
ATOM 684 N N . PHE A 1 87 ? -0.374 -9.068 -7.604 1.00 96.94 87 PHE A N 1
ATOM 685 C CA . PHE A 1 87 ? 0.570 -8.606 -6.592 1.00 96.94 87 P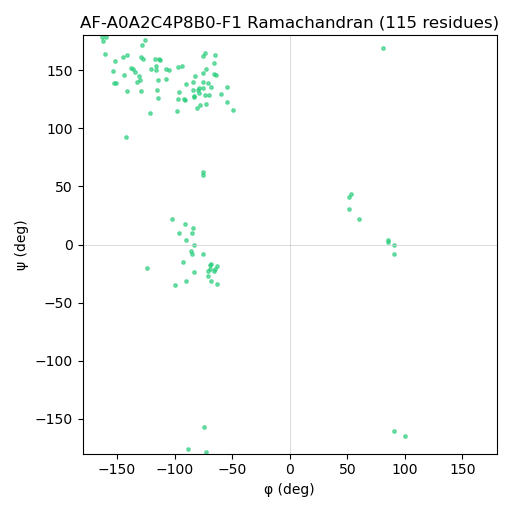HE A CA 1
ATOM 686 C C . PHE A 1 87 ? -0.118 -8.456 -5.244 1.00 96.94 87 PHE A C 1
ATOM 688 O O . PHE A 1 87 ? -1.317 -8.188 -5.162 1.00 96.94 87 PHE A O 1
ATOM 695 N N . ARG A 1 88 ? 0.670 -8.585 -4.176 1.00 97.69 88 ARG A N 1
ATOM 696 C CA . ARG A 1 88 ? 0.228 -8.306 -2.810 1.00 97.69 88 ARG A CA 1
ATOM 697 C C . ARG A 1 88 ? 0.677 -6.909 -2.408 1.00 97.69 88 ARG A C 1
ATOM 699 O O . ARG A 1 88 ? 1.878 -6.665 -2.299 1.00 97.69 88 ARG A O 1
ATOM 706 N N . ILE A 1 89 ? -0.282 -6.020 -2.185 1.00 97.88 89 ILE A N 1
ATOM 707 C CA . ILE A 1 89 ? -0.061 -4.665 -1.676 1.00 97.88 89 ILE A CA 1
ATOM 708 C C . ILE A 1 89 ? 0.029 -4.735 -0.156 1.00 97.88 89 ILE A C 1
ATOM 710 O O . ILE A 1 89 ? -0.808 -5.380 0.473 1.00 97.88 89 ILE A O 1
ATOM 714 N N . VAL A 1 90 ? 1.033 -4.090 0.429 1.00 97.31 90 VAL A N 1
ATOM 715 C CA . VAL A 1 90 ? 1.312 -4.161 1.873 1.00 97.31 90 VAL A CA 1
ATOM 716 C C . VAL A 1 90 ? 1.344 -2.806 2.567 1.00 97.31 90 VAL A C 1
ATOM 718 O O . VAL A 1 90 ? 1.200 -2.760 3.782 1.00 97.31 90 VAL A O 1
ATOM 721 N N . ASP A 1 91 ? 1.531 -1.717 1.821 1.00 97.12 91 ASP A N 1
ATOM 722 C CA . ASP A 1 91 ? 1.468 -0.352 2.347 1.00 97.12 91 ASP A CA 1
ATOM 723 C C . ASP A 1 91 ? 1.230 0.654 1.208 1.00 97.12 91 ASP A C 1
ATOM 725 O O . ASP A 1 91 ? 1.176 0.281 0.031 1.00 97.12 91 ASP A O 1
ATOM 729 N N . GLY A 1 92 ? 1.119 1.938 1.541 1.00 97.00 92 GLY A N 1
ATOM 730 C CA . GLY A 1 92 ? 1.052 3.024 0.575 1.00 97.00 92 GLY A CA 1
ATOM 731 C C . GLY A 1 92 ? 1.364 4.392 1.178 1.00 97.00 92 GLY A C 1
ATOM 732 O O . GLY A 1 92 ? 1.588 4.539 2.384 1.00 97.00 92 GLY A O 1
ATOM 733 N N . THR A 1 93 ? 1.410 5.399 0.308 1.00 96.81 93 THR A N 1
ATOM 734 C CA . THR A 1 93 ? 1.522 6.815 0.686 1.00 96.81 93 THR A CA 1
ATOM 735 C C . THR A 1 93 ? 0.249 7.569 0.319 1.00 96.81 93 THR A C 1
ATOM 737 O O . THR A 1 93 ? -0.505 7.141 -0.555 1.00 96.81 93 THR A O 1
ATOM 740 N N . THR A 1 94 ? 0.0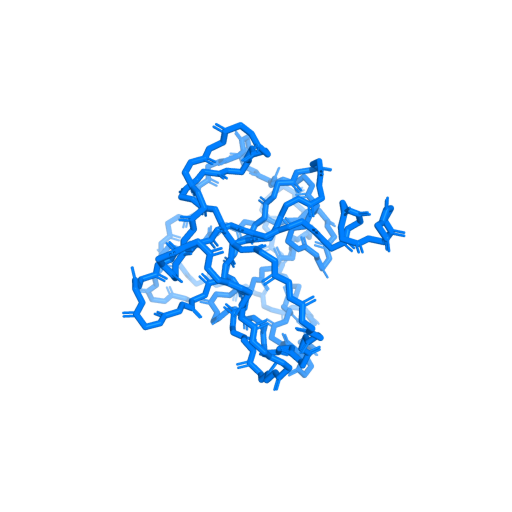20 8.726 0.941 1.00 95.88 94 THR A N 1
ATOM 741 C CA . THR A 1 94 ? -1.112 9.607 0.600 1.00 95.88 94 THR A CA 1
ATOM 742 C C . THR A 1 94 ? -1.044 10.160 -0.821 1.00 95.88 94 THR A C 1
ATOM 744 O O . THR A 1 94 ? -2.069 10.535 -1.378 1.00 95.88 94 THR A O 1
ATOM 747 N N . ASP A 1 95 ? 0.138 10.130 -1.438 1.00 93.75 95 ASP A N 1
ATOM 748 C CA . ASP A 1 95 ? 0.387 10.653 -2.785 1.00 93.75 95 ASP A CA 1
ATOM 749 C C . ASP A 1 95 ? 0.199 9.579 -3.876 1.00 93.75 95 ASP A C 1
ATOM 751 O O . ASP A 1 95 ? 0.680 9.712 -5.001 1.00 93.75 95 ASP A O 1
ATOM 755 N N . GLY A 1 96 ? -0.491 8.483 -3.545 1.00 94.50 96 GLY A N 1
ATOM 756 C CA . GLY A 1 96 ? -0.919 7.465 -4.508 1.00 94.50 96 GLY A CA 1
ATOM 757 C C . GLY A 1 96 ? 0.060 6.312 -4.733 1.00 94.50 96 GLY A C 1
ATOM 758 O O . GLY A 1 96 ? -0.251 5.395 -5.491 1.00 94.50 96 GLY A O 1
ATOM 759 N N . TRP A 1 97 ? 1.215 6.291 -4.065 1.00 97.69 97 TRP A N 1
ATOM 760 C CA . TRP A 1 97 ? 2.153 5.173 -4.187 1.00 97.69 97 TRP A CA 1
ATOM 761 C C . TRP A 1 97 ? 1.674 3.950 -3.417 1.00 97.69 97 TRP A C 1
ATOM 763 O O . TRP A 1 97 ? 1.190 4.061 -2.293 1.00 97.69 97 TRP A O 1
ATOM 773 N N . LEU A 1 98 ? 1.860 2.773 -4.004 1.00 97.81 98 LEU A N 1
ATOM 774 C CA . LEU A 1 98 ? 1.585 1.485 -3.383 1.00 97.81 98 LEU A CA 1
ATOM 775 C C . LEU A 1 98 ? 2.888 0.716 -3.217 1.00 97.81 98 LEU A C 1
ATOM 777 O O . LEU A 1 98 ? 3.674 0.604 -4.158 1.00 97.81 98 LEU A O 1
ATOM 781 N N . LYS A 1 99 ? 3.096 0.156 -2.029 1.00 98.44 99 LYS A N 1
ATOM 782 C CA . LYS A 1 99 ? 4.175 -0.788 -1.771 1.00 98.44 99 LYS A CA 1
ATOM 783 C C . LYS A 1 99 ? 3.668 -2.204 -2.020 1.00 98.44 99 LYS A C 1
ATOM 785 O O . LYS A 1 99 ? 2.685 -2.634 -1.414 1.00 98.44 99 LYS A O 1
ATOM 790 N N . ILE A 1 100 ? 4.350 -2.933 -2.891 1.00 98.12 100 ILE A N 1
ATOM 791 C CA . ILE A 1 100 ? 3.995 -4.284 -3.327 1.00 98.12 100 ILE A CA 1
ATOM 792 C C . ILE A 1 100 ? 5.110 -5.279 -3.001 1.00 98.12 100 ILE A C 1
ATOM 794 O O . ILE A 1 100 ? 6.291 -4.928 -2.990 1.00 98.12 100 ILE A O 1
ATOM 798 N N . LYS A 1 101 ? 4.746 -6.543 -2.769 1.00 98.00 101 LYS A N 1
ATOM 799 C CA . LYS A 1 101 ? 5.715 -7.644 -2.690 1.00 98.00 101 LYS A CA 1
ATOM 800 C C . LYS A 1 101 ? 6.059 -8.154 -4.086 1.00 98.00 101 LYS A C 1
ATOM 802 O O . LYS A 1 101 ? 5.166 -8.528 -4.841 1.00 9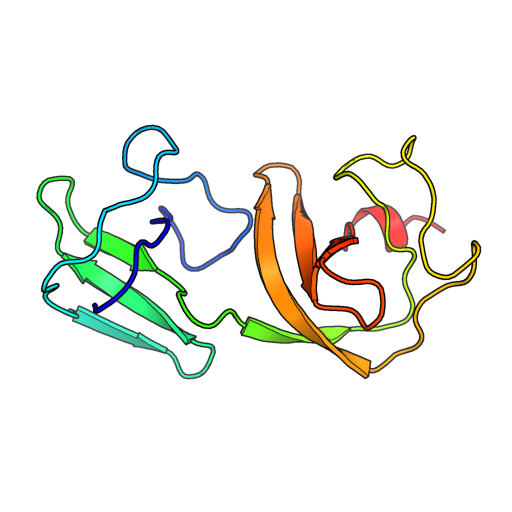8.00 101 LYS A O 1
ATOM 807 N N . THR A 1 102 ? 7.350 -8.227 -4.381 1.00 97.00 102 THR A N 1
ATOM 808 C CA . THR A 1 102 ? 7.907 -8.811 -5.609 1.00 97.00 102 THR A CA 1
ATOM 809 C C . THR A 1 102 ? 8.939 -9.888 -5.255 1.00 97.00 102 THR A C 1
ATOM 811 O O . THR A 1 102 ? 9.267 -10.081 -4.081 1.00 97.00 102 THR A O 1
ATOM 814 N N . TRP A 1 103 ? 9.480 -10.584 -6.257 1.00 95.06 103 TRP A N 1
ATOM 815 C CA . TRP A 1 103 ? 10.583 -11.532 -6.053 1.00 95.06 103 TRP A CA 1
ATOM 816 C C . TRP A 1 103 ? 11.905 -10.832 -5.676 1.00 95.06 103 TRP A C 1
ATOM 818 O O . TRP A 1 103 ? 12.754 -11.443 -5.035 1.00 95.06 103 TRP A O 1
ATOM 828 N N . GLU A 1 104 ? 12.051 -9.538 -5.989 1.00 96.00 104 GLU A N 1
ATOM 829 C CA . GLU A 1 104 ? 13.173 -8.675 -5.577 1.00 96.00 104 GLU A CA 1
ATOM 830 C C . GLU A 1 104 ? 12.967 -8.060 -4.178 1.00 96.00 104 GLU A C 1
ATOM 832 O O . GLU A 1 104 ? 13.674 -7.127 -3.782 1.00 96.00 104 GLU A O 1
ATOM 837 N N . GLY A 1 105 ? 11.952 -8.519 -3.441 1.00 97.50 105 GLY A N 1
ATOM 838 C CA . GLY A 1 105 ? 11.504 -7.928 -2.183 1.00 97.50 105 GLY A CA 1
ATOM 839 C C . GLY A 1 105 ? 10.427 -6.861 -2.375 1.00 97.50 105 GLY A C 1
ATOM 840 O O . GLY A 1 105 ? 9.726 -6.819 -3.387 1.00 97.50 105 GLY A O 1
ATOM 841 N N . GLU A 1 106 ? 10.252 -6.003 -1.375 1.00 98.38 106 GLU A N 1
ATOM 842 C CA . GLU A 1 106 ? 9.274 -4.918 -1.452 1.00 98.38 106 GLU A CA 1
ATOM 843 C C . GLU A 1 106 ? 9.729 -3.845 -2.446 1.00 98.38 106 GLU A C 1
ATOM 845 O O . GLU A 1 106 ? 10.918 -3.517 -2.517 1.00 98.38 106 GLU A O 1
ATOM 850 N N . LYS A 1 107 ? 8.781 -3.334 -3.232 1.00 98.25 107 LYS A N 1
ATOM 851 C CA . LYS A 1 107 ? 8.980 -2.264 -4.216 1.00 98.25 107 LYS A CA 1
ATOM 852 C C . LYS A 1 107 ? 7.785 -1.327 -4.222 1.00 98.25 107 LYS A C 1
ATOM 854 O O . LYS A 1 107 ? 6.714 -1.678 -3.730 1.00 98.25 107 LYS A O 1
ATOM 859 N N . TRP A 1 108 ? 7.968 -0.148 -4.793 1.00 98.31 108 TRP A N 1
ATOM 860 C CA . TRP A 1 108 ? 6.938 0.870 -4.919 1.00 98.31 108 TRP A CA 1
ATOM 861 C C . TRP A 1 108 ? 6.468 0.993 -6.358 1.00 98.31 108 TRP A C 1
ATOM 863 O O . TRP A 1 108 ? 7.257 0.909 -7.288 1.00 98.31 108 TRP A O 1
ATOM 873 N N . MET A 1 109 ? 5.180 1.214 -6.547 1.00 96.69 109 MET A N 1
ATOM 874 C CA . MET A 1 109 ? 4.576 1.478 -7.848 1.00 96.69 109 MET A CA 1
ATOM 875 C C . MET A 1 109 ? 3.558 2.608 -7.692 1.00 96.69 109 MET A C 1
ATOM 877 O O . MET A 1 109 ? 2.984 2.779 -6.614 1.00 96.69 109 MET A O 1
ATOM 881 N N . ASN A 1 110 ? 3.313 3.376 -8.751 1.00 94.69 110 ASN A N 1
ATOM 882 C CA . ASN A 1 110 ? 2.302 4.431 -8.743 1.00 94.69 110 ASN A CA 1
ATOM 883 C C . ASN A 1 110 ? 1.249 4.170 -9.841 1.00 94.69 110 ASN A C 1
ATOM 885 O O . ASN A 1 110 ? 1.593 4.228 -11.021 1.00 94.69 110 ASN A O 1
ATOM 889 N N . PRO A 1 111 ? -0.024 3.873 -9.497 1.00 85.25 111 PRO A N 1
ATOM 890 C CA . PRO A 1 111 ? -1.014 3.455 -10.489 1.00 85.25 111 PRO A CA 1
ATOM 891 C C . PRO A 1 111 ? -1.449 4.597 -11.408 1.00 85.25 111 PRO A C 1
ATOM 893 O O . PRO A 1 111 ? -1.956 4.338 -12.496 1.00 85.25 111 PRO A O 1
ATOM 896 N N . THR A 1 112 ? -1.298 5.849 -10.965 1.00 78.25 112 THR A N 1
ATOM 897 C CA . THR A 1 112 ? -1.702 7.034 -11.731 1.00 78.25 112 THR A CA 1
ATOM 898 C C . THR A 1 112 ? -0.575 7.543 -12.624 1.00 78.25 112 THR A C 1
ATOM 900 O O . THR A 1 112 ? -0.856 8.026 -13.717 1.00 78.25 112 THR A O 1
ATOM 903 N N . ALA A 1 113 ? 0.692 7.374 -12.226 1.00 66.75 113 ALA A N 1
ATOM 904 C CA . ALA A 1 113 ? 1.839 7.728 -13.067 1.00 66.75 113 ALA A CA 1
ATOM 905 C C . ALA A 1 113 ? 1.906 6.890 -14.360 1.00 66.75 113 ALA A C 1
ATOM 907 O O . ALA A 1 113 ? 2.267 7.404 -15.414 1.00 66.75 113 ALA A O 1
ATOM 908 N N . GLU A 1 114 ? 1.489 5.622 -14.303 1.00 58.97 114 GLU A N 1
ATOM 909 C CA . GLU A 1 114 ? 1.490 4.708 -15.457 1.00 58.97 114 GLU A CA 1
ATOM 910 C C . GLU A 1 114 ? 0.355 4.983 -16.465 1.00 58.97 114 GLU A C 1
ATOM 912 O O . GLU A 1 114 ? 0.349 4.402 -17.546 1.00 58.97 114 GLU A O 1
ATOM 917 N N . GLN A 1 115 ? -0.603 5.871 -16.155 1.00 51.56 115 GLN A N 1
ATOM 918 C CA . GLN A 1 115 ? -1.666 6.269 -17.094 1.00 51.56 115 GLN A CA 1
ATOM 919 C C . GLN A 1 115 ? -1.252 7.407 -18.045 1.00 51.56 115 GLN A C 1
ATOM 921 O O . GLN A 1 115 ? -2.005 7.727 -18.961 1.00 51.56 115 GLN A O 1
ATOM 926 N N . ILE A 1 116 ? -0.082 8.028 -17.843 1.00 41.06 116 ILE A N 1
ATOM 927 C CA . ILE A 1 116 ? 0.371 9.212 -18.602 1.00 41.06 116 ILE A CA 1
ATOM 928 C C . ILE A 1 116 ? 1.411 8.843 -19.685 1.00 41.06 116 ILE A C 1
ATOM 930 O O . ILE A 1 116 ? 2.174 9.700 -20.122 1.00 41.06 116 ILE A O 1
ATOM 934 N N . THR A 1 117 ? 1.470 7.584 -20.139 1.00 38.75 117 THR A N 1
ATOM 935 C CA . THR A 1 117 ? 2.408 7.171 -21.209 1.00 38.75 117 THR A CA 1
ATOM 936 C C . THR A 1 117 ? 1.711 6.513 -22.382 1.00 38.75 117 THR A C 1
ATOM 938 O O . THR A 1 117 ? 0.831 5.661 -22.134 1.00 38.75 117 THR A O 1
#

Sequence (117 aa):
MNQSFYGYKEPSFNSAKTNGGSEYGAQNVGVVEKRDNGWWKIETWEGPVWINVNGEERVMGDFYAYDEPSLSSKIANAGAKYGRQTFRIVDGTTDGWLKIKTWEGEKWMNPTAEQIT

Secondary structure (DSSP, 8-state):
--S-B--BSSSSTTSPBSGGGPPBPS---EEEEE-TTS-EEEEETTEEEEE-SS-EEEEE-SB--BSSSSTTSPBSGGGPPBPSEEEEEEEE-TTS-EEEEETTEEEEE-TTGGG--

Mean predicted aligned error: 3.79 Å

Radius of gyration: 15.19 Å; Cα contacts (8 Å, |Δi|>4): 259; chains: 1; bounding box: 33×22×43 Å

Nearest PDB structures (foldseek):
  4krt-assembly2_B  TM=4.051E-01  e=9.503E-04  Clostridium phage phiSM101
  1wlp-assembly1_B  TM=2.591E-01  e=1.762E-02  Homo sapiens
  2ega-assembly1_A  TM=4.644E-01  e=9.274E-01  Homo sapiens
  2epd-assembly1_A  TM=5.034E-01  e=6.385E+00  Homo sapiens
  8dgo-assembly1_B  TM=2.520E-01  e=2.027E+00  Homo sapiens

Organism: NCBI:txid1890302